Protein AF-A0A3C1E1G6-F1 (afdb_monomer)

Nearest PDB structures (foldseek):
  7a5k-assembly1_a3  TM=2.524E-01  e=1.927E+00  Homo sapiens
  7o9m-assembly1_a  TM=2.468E-01  e=3.480E+00  Homo sapiens
  7a5i-assembly1_a3  TM=3.076E-01  e=9.323E+00  Homo sapiens

Sequence (156 aa):
LATGEAIVTVMNEKGAPTPVAWTRLRAPQGSMSPTPPDRVDASVADSSLLAKYGTAIDNESAREILGRKLEAAAATAAAAETAEQQAEEAKAQQAEYERMLREAKKSQPAASRASARKPAARRAESNPVTDLLGSSAGKSVVSAVVKGIFGTLRRR

Radius of gyration: 47.32 Å; Cα contacts (8 Å, |Δi|>4): 46; chains: 1; bounding box: 102×45×116 Å

Foldseek 3Di:
DPPQWDFDWDADPVRHTDDTDIDGHDDDPDDPDDDDVVVVVVVCVPDPCCVPPVDDDDDDDPVNVVVVVVVVVVVVVVVVVVVVVVVVVVVVVVVVVVVVVVVVVVPPPPDDPDDDDDDDDDPDPDDPVVVLCPDPNNVVVVVVVVCVVPVPPPDD

Secondary structure (DSSP, 8-state):
--SSEEEE--B-TTSPBPPPEEEE-PPP----SPPPHHHHHHHHHT-TTHHHH-S---PPPHHHHHHHHHHHHHHHHHHHHHHHHHHHHHHHHHHHHHHHHHHHHHHS-------------------HHHHHHHSHHHHHHHHHHHHHHHSTT---

Structure (mmCIF, N/CA/C/O backbone):
data_AF-A0A3C1E1G6-F1
#
_entry.id   AF-A0A3C1E1G6-F1
#
loop_
_atom_site.group_PDB
_atom_site.id
_atom_site.type_symbol
_atom_site.label_atom_id
_atom_site.label_alt_id
_atom_site.label_comp_id
_atom_site.label_asym_id
_atom_site.label_entity_id
_atom_site.label_seq_id
_atom_site.pdbx_PDB_ins_code
_atom_site.Cartn_x
_atom_site.Cartn_y
_atom_site.Cartn_z
_atom_site.occupancy
_atom_site.B_iso_or_equiv
_atom_site.auth_seq_id
_atom_site.auth_comp_id
_atom_site.auth_asym_id
_atom_site.auth_atom_id
_atom_site.pdbx_PDB_model_num
ATOM 1 N N . LEU A 1 1 ? 10.911 17.212 -32.684 1.00 55.12 1 LEU A N 1
ATOM 2 C CA . LEU A 1 1 ? 12.162 17.014 -33.452 1.00 55.12 1 LEU A CA 1
ATOM 3 C C . LEU A 1 1 ? 12.331 15.515 -33.682 1.00 55.12 1 LEU A C 1
ATOM 5 O O . LEU A 1 1 ? 12.575 14.798 -32.725 1.00 55.12 1 LEU A O 1
ATOM 9 N N . ALA A 1 2 ? 12.080 15.038 -34.903 1.00 61.69 2 ALA A N 1
ATOM 10 C CA . ALA A 1 2 ? 12.046 13.613 -35.275 1.00 61.69 2 ALA A CA 1
ATOM 11 C C . ALA A 1 2 ? 13.031 13.296 -36.421 1.00 61.69 2 ALA A C 1
ATOM 13 O O . ALA A 1 2 ? 12.825 12.372 -37.196 1.00 61.69 2 ALA A O 1
ATOM 14 N N . THR A 1 3 ? 14.081 14.106 -36.560 1.00 79.56 3 THR A N 1
ATOM 15 C CA . THR A 1 3 ? 15.034 14.063 -37.681 1.00 79.56 3 THR A CA 1
ATOM 16 C C . THR A 1 3 ? 16.239 13.158 -37.425 1.00 79.56 3 THR A C 1
ATOM 18 O O . THR A 1 3 ? 17.024 12.929 -38.335 1.00 79.56 3 THR A O 1
ATOM 21 N N . GLY A 1 4 ? 16.393 12.615 -36.210 1.00 86.00 4 GLY A N 1
ATOM 22 C CA . GLY A 1 4 ? 17.517 11.734 -35.871 1.00 86.00 4 GLY A CA 1
ATOM 23 C C . GLY A 1 4 ? 18.871 12.447 -35.847 1.00 86.00 4 GLY A C 1
ATOM 24 O O . GLY A 1 4 ? 19.903 11.806 -36.013 1.00 86.00 4 GLY A O 1
ATOM 25 N N . GLU A 1 5 ? 18.887 13.763 -35.648 1.00 90.25 5 GLU A N 1
ATOM 26 C CA . GLU A 1 5 ? 20.099 14.581 -35.617 1.00 90.25 5 GLU A CA 1
ATOM 27 C C . GLU A 1 5 ? 20.158 15.397 -34.328 1.00 90.25 5 GLU A C 1
ATOM 29 O O . GLU A 1 5 ? 19.145 15.938 -33.878 1.00 90.25 5 GLU A O 1
ATOM 34 N N . ALA A 1 6 ? 21.349 15.484 -33.740 1.00 89.44 6 ALA A N 1
ATOM 35 C CA . ALA A 1 6 ? 21.613 16.282 -32.554 1.00 89.44 6 ALA A CA 1
ATOM 36 C C . ALA A 1 6 ? 22.991 16.940 -32.620 1.00 89.44 6 ALA A C 1
ATOM 38 O O . ALA A 1 6 ? 23.927 16.430 -33.238 1.00 89.44 6 ALA A O 1
ATOM 39 N N . ILE A 1 7 ? 23.110 18.073 -31.936 1.00 91.56 7 ILE A N 1
ATOM 40 C CA . ILE A 1 7 ? 24.392 18.702 -31.638 1.00 91.56 7 ILE A CA 1
ATOM 41 C C . ILE A 1 7 ? 24.829 18.162 -30.279 1.00 91.56 7 ILE A C 1
ATOM 43 O O . ILE A 1 7 ? 24.142 18.380 -29.282 1.00 91.56 7 ILE A O 1
ATOM 47 N N . VAL A 1 8 ? 25.935 17.420 -30.252 1.00 91.00 8 VAL A N 1
ATOM 48 C CA . VAL A 1 8 ? 26.435 16.744 -29.049 1.00 91.00 8 VAL A CA 1
ATOM 49 C C . VAL A 1 8 ? 27.813 17.295 -28.704 1.00 91.00 8 VAL A C 1
ATOM 51 O O . VAL A 1 8 ? 28.656 17.482 -29.581 1.00 91.00 8 VAL A O 1
ATOM 54 N N . THR A 1 9 ? 28.042 17.550 -27.419 1.00 93.56 9 THR A N 1
ATOM 55 C CA . THR A 1 9 ? 29.371 17.760 -26.842 1.00 93.56 9 THR A CA 1
ATOM 56 C C . THR A 1 9 ? 29.684 16.594 -25.921 1.00 93.56 9 THR A C 1
ATOM 58 O O . THR A 1 9 ? 28.809 16.086 -25.220 1.00 93.56 9 THR A O 1
ATOM 61 N N . VAL A 1 10 ? 30.939 16.159 -25.920 1.00 92.38 10 VAL A N 1
ATOM 62 C CA . VAL A 1 10 ? 31.431 15.154 -24.971 1.00 92.38 10 VAL A CA 1
ATOM 63 C C . VAL A 1 10 ? 32.462 15.780 -24.044 1.00 92.38 10 VAL A C 1
ATOM 65 O O . VAL A 1 10 ? 33.106 16.772 -24.395 1.00 92.38 10 VAL A O 1
ATOM 68 N N . MET A 1 11 ? 32.619 15.220 -22.851 1.00 96.31 11 MET A N 1
ATOM 69 C CA . MET A 1 11 ? 33.680 15.629 -21.932 1.00 96.31 11 MET A CA 1
ATOM 70 C C . MET A 1 11 ? 34.993 14.959 -22.345 1.00 96.31 11 MET A C 1
ATOM 72 O O . MET A 1 11 ? 35.003 13.780 -22.694 1.00 96.31 11 MET A O 1
ATOM 76 N N . ASN A 1 12 ? 36.097 15.703 -22.314 1.00 91.62 12 ASN A N 1
ATOM 77 C CA . ASN A 1 12 ? 37.432 15.123 -22.456 1.00 91.62 12 ASN A CA 1
ATOM 78 C C . ASN A 1 12 ? 37.885 14.454 -21.142 1.00 91.62 12 ASN A C 1
ATOM 80 O O . ASN A 1 12 ? 37.220 14.568 -20.116 1.00 91.62 12 ASN A O 1
ATOM 84 N N . GLU A 1 13 ? 39.038 13.783 -21.147 1.00 92.88 13 GLU A N 1
ATOM 85 C CA . GLU A 1 13 ? 39.576 13.049 -19.981 1.00 92.88 13 GLU A CA 1
ATOM 86 C C . GLU A 1 13 ? 39.809 13.928 -18.742 1.00 92.88 13 GLU A C 1
ATOM 88 O O . GLU A 1 13 ? 39.833 13.440 -17.616 1.00 92.88 13 GLU A O 1
ATOM 93 N N . LYS A 1 14 ? 39.957 15.241 -18.940 1.00 92.19 14 LYS A N 1
ATOM 94 C CA . LYS A 1 14 ? 40.110 16.237 -17.871 1.00 92.19 14 LYS A CA 1
ATOM 95 C C . LYS A 1 14 ? 38.772 16.851 -17.444 1.00 92.19 14 LYS A C 1
ATOM 97 O O . LYS A 1 14 ? 38.753 17.774 -16.636 1.00 92.19 14 LYS A O 1
ATOM 102 N N . GLY A 1 15 ? 37.664 16.374 -18.007 1.00 92.06 15 GLY A N 1
ATOM 103 C CA . GLY A 1 15 ? 36.309 16.828 -17.727 1.00 92.06 15 GLY A CA 1
ATOM 104 C C . GLY A 1 15 ? 35.900 18.138 -18.408 1.00 92.06 15 GLY A C 1
ATOM 105 O O . GLY A 1 15 ? 34.836 18.667 -18.099 1.00 92.06 15 GLY A O 1
ATOM 106 N N . ALA A 1 16 ? 36.694 18.687 -19.329 1.00 94.56 16 ALA A N 1
ATOM 107 C CA . ALA A 1 16 ? 36.304 19.887 -20.070 1.00 94.56 16 ALA A CA 1
ATOM 108 C C . ALA A 1 16 ? 35.422 19.524 -21.283 1.00 94.56 16 ALA A C 1
ATOM 110 O O . ALA A 1 16 ? 35.696 18.524 -21.957 1.00 94.56 16 ALA A O 1
ATOM 111 N N . PRO A 1 17 ? 34.379 20.317 -21.592 1.00 94.56 17 PRO A N 1
ATOM 112 C CA . PRO A 1 17 ? 33.538 20.081 -22.759 1.00 94.56 17 PRO A CA 1
ATOM 113 C C . PRO A 1 17 ? 34.336 20.296 -24.049 1.00 94.56 17 PRO A C 1
ATOM 115 O O . PRO A 1 17 ? 35.055 21.283 -24.207 1.00 94.56 17 PRO A O 1
ATOM 118 N N . THR A 1 18 ? 34.209 19.356 -24.977 1.00 93.06 18 THR A N 1
ATOM 119 C CA . THR A 1 18 ? 34.797 19.446 -26.318 1.00 93.06 18 THR A CA 1
ATOM 120 C C . THR A 1 18 ? 33.934 20.313 -27.244 1.00 93.06 18 THR A C 1
ATOM 122 O O . THR A 1 18 ? 32.743 20.501 -26.971 1.00 93.06 18 THR A O 1
ATOM 125 N N . PRO A 1 19 ? 34.507 20.864 -28.334 1.00 92.75 19 PRO A N 1
ATOM 126 C CA . PRO A 1 19 ? 33.737 21.572 -29.351 1.00 92.75 19 PRO A CA 1
ATOM 127 C C . PRO A 1 19 ? 32.561 20.740 -29.875 1.00 92.75 19 PRO A C 1
ATOM 129 O O . PRO A 1 19 ? 32.649 19.520 -29.997 1.00 92.75 19 PRO A O 1
ATOM 132 N N . VAL A 1 20 ? 31.458 21.419 -30.186 1.00 91.88 20 VAL A N 1
ATOM 133 C CA . VAL A 1 20 ? 30.209 20.801 -30.649 1.00 91.88 20 VAL A CA 1
ATOM 134 C C . VAL A 1 20 ? 30.390 20.023 -31.953 1.00 91.88 20 VAL A C 1
ATOM 136 O O . VAL A 1 20 ? 31.028 20.507 -32.888 1.00 91.88 20 VAL A O 1
ATOM 139 N N . ALA A 1 21 ? 29.768 18.845 -32.038 1.00 91.25 21 ALA A N 1
ATOM 140 C CA . ALA A 1 21 ? 29.745 18.025 -33.245 1.00 91.25 21 ALA A CA 1
ATOM 141 C C . ALA A 1 21 ? 28.309 17.694 -33.677 1.00 91.25 21 ALA A C 1
ATOM 143 O O . ALA A 1 21 ? 27.445 17.372 -32.854 1.00 91.25 21 ALA A O 1
ATOM 144 N N . TRP A 1 22 ? 28.061 17.731 -34.989 1.00 92.00 22 TRP A N 1
ATOM 145 C CA . TRP A 1 22 ? 26.810 17.248 -35.571 1.00 92.00 22 TRP A CA 1
ATOM 146 C C . TRP A 1 22 ? 26.815 15.720 -35.583 1.00 92.00 22 TRP A C 1
ATOM 148 O O . TRP A 1 22 ? 27.689 15.096 -36.184 1.00 92.00 22 TRP A O 1
ATOM 158 N N . THR A 1 23 ? 25.853 15.120 -34.886 1.00 90.50 23 THR A N 1
ATOM 159 C CA . THR A 1 23 ? 25.788 13.676 -34.658 1.00 90.50 23 THR A CA 1
ATOM 160 C C . THR A 1 23 ? 24.427 13.135 -35.076 1.00 90.50 23 THR A C 1
ATOM 162 O O . THR A 1 23 ? 23.387 13.703 -34.738 1.00 90.50 23 THR A O 1
ATOM 165 N N . ARG A 1 24 ? 24.418 11.995 -35.775 1.00 89.94 24 ARG A N 1
ATOM 166 C CA . ARG A 1 24 ? 23.191 11.230 -36.032 1.00 89.94 24 ARG A CA 1
ATOM 167 C C . ARG A 1 24 ? 22.865 10.337 -34.837 1.00 89.94 24 ARG A C 1
ATOM 169 O O . ARG A 1 24 ? 23.712 9.569 -34.389 1.00 89.94 24 ARG A O 1
ATOM 176 N N . LEU A 1 25 ? 21.636 10.424 -34.341 1.00 86.38 25 LEU A N 1
ATOM 177 C CA . LEU A 1 25 ? 21.128 9.654 -33.210 1.00 86.38 25 LEU A CA 1
ATOM 178 C C . LEU A 1 25 ? 20.157 8.569 -33.673 1.00 86.38 25 LEU A C 1
ATOM 180 O O . LEU A 1 25 ? 19.237 8.810 -34.456 1.00 86.38 25 LEU A O 1
ATOM 184 N N . ARG A 1 26 ? 20.329 7.365 -33.125 1.00 86.25 26 ARG A N 1
ATOM 185 C CA . ARG A 1 26 ? 19.365 6.275 -33.283 1.00 86.25 26 ARG A CA 1
ATOM 186 C C . ARG A 1 26 ? 18.113 6.569 -32.455 1.00 86.25 26 ARG A C 1
ATOM 188 O O . ARG A 1 26 ? 18.216 6.971 -31.300 1.00 86.25 26 ARG A O 1
ATOM 195 N N . ALA A 1 27 ? 16.939 6.319 -33.034 1.00 83.38 27 ALA A N 1
ATOM 196 C CA . ALA A 1 27 ? 15.672 6.484 -32.330 1.00 83.38 27 ALA A CA 1
ATOM 197 C C . ALA A 1 27 ? 15.579 5.550 -31.103 1.00 83.38 27 ALA A C 1
ATOM 199 O O . ALA A 1 27 ? 15.975 4.377 -31.199 1.00 83.38 27 ALA A O 1
ATOM 200 N N . PRO A 1 28 ? 15.033 6.035 -29.969 1.00 83.12 28 PRO A N 1
ATOM 201 C CA . PRO A 1 28 ? 14.800 5.200 -28.799 1.00 83.12 28 PRO A CA 1
ATOM 202 C C . PRO A 1 28 ? 13.861 4.048 -29.165 1.00 83.12 28 PRO A C 1
ATOM 204 O O . PRO A 1 28 ? 12.872 4.234 -29.866 1.00 83.12 28 PRO A O 1
ATOM 207 N N . GLN A 1 29 ? 14.198 2.843 -28.709 1.00 83.94 29 GLN A N 1
ATOM 208 C CA . GLN A 1 29 ? 13.382 1.642 -28.934 1.00 83.94 29 GLN A CA 1
ATOM 209 C C . GLN A 1 29 ? 12.339 1.428 -27.825 1.00 83.94 29 GLN A C 1
ATOM 211 O O . GLN A 1 29 ? 11.485 0.556 -27.937 1.00 83.94 29 GLN A O 1
ATOM 216 N N . GLY A 1 30 ? 12.424 2.202 -26.739 1.00 82.94 30 GLY A N 1
ATOM 217 C CA . GLY A 1 30 ? 11.452 2.180 -25.652 1.00 82.94 30 GLY A CA 1
ATOM 218 C C . GLY A 1 30 ? 10.228 3.026 -25.983 1.00 82.94 30 GLY A C 1
ATOM 219 O O . GLY A 1 30 ? 10.354 4.111 -26.550 1.00 82.94 30 GLY A O 1
ATOM 220 N N . SER A 1 31 ? 9.051 2.540 -25.594 1.00 82.75 31 SER A N 1
ATOM 221 C CA . SER A 1 31 ? 7.824 3.333 -25.591 1.00 82.75 31 SER A CA 1
ATOM 222 C C . SER A 1 31 ? 7.592 3.924 -24.202 1.00 82.75 31 SER A C 1
ATOM 224 O O . SER A 1 31 ? 7.805 3.245 -23.202 1.00 82.75 31 SER A O 1
ATOM 226 N N . MET A 1 32 ? 7.131 5.175 -24.153 1.00 84.44 32 MET A N 1
ATOM 227 C CA . MET A 1 32 ? 6.624 5.814 -22.929 1.00 84.44 32 MET A CA 1
ATOM 228 C C . MET A 1 32 ? 5.110 5.609 -22.758 1.00 84.44 32 MET A C 1
ATOM 230 O O . MET A 1 32 ? 4.508 6.165 -21.842 1.00 84.44 32 MET A O 1
ATOM 234 N N . SER A 1 33 ? 4.469 4.857 -23.658 1.00 89.19 33 SER A N 1
ATOM 235 C CA . SER A 1 33 ? 3.050 4.525 -23.546 1.00 89.19 33 SER A CA 1
ATOM 236 C C . SER A 1 33 ? 2.787 3.606 -22.347 1.00 89.19 33 SER A C 1
ATOM 238 O O . SER A 1 33 ? 3.654 2.799 -22.005 1.00 89.19 33 SER A O 1
ATOM 240 N N . PRO A 1 34 ? 1.583 3.671 -21.748 1.00 90.88 34 PRO A N 1
ATOM 241 C CA . PRO A 1 34 ? 1.173 2.717 -20.727 1.00 90.88 34 PRO A CA 1
ATOM 242 C C . PRO A 1 34 ? 1.319 1.273 -21.217 1.00 90.88 34 PRO A C 1
ATOM 244 O O . PRO A 1 34 ? 0.974 0.956 -22.358 1.00 90.88 34 PRO A O 1
ATOM 247 N N . THR A 1 35 ? 1.824 0.401 -20.347 1.00 91.75 35 THR A N 1
ATOM 248 C CA . THR A 1 35 ? 1.942 -1.029 -20.640 1.00 91.75 35 THR A CA 1
ATOM 249 C C . THR A 1 35 ? 0.546 -1.645 -20.804 1.00 91.75 35 THR A C 1
ATOM 251 O O . THR A 1 35 ? -0.318 -1.386 -19.963 1.00 91.75 35 THR A O 1
ATOM 254 N N . PRO A 1 36 ? 0.312 -2.465 -21.846 1.00 94.00 36 PRO A N 1
ATOM 255 C CA . PRO A 1 36 ? -0.937 -3.206 -22.006 1.00 94.00 36 PRO A CA 1
ATOM 256 C C . PRO A 1 36 ? -1.265 -4.068 -20.771 1.00 94.00 36 PRO A C 1
ATOM 258 O O . PRO A 1 36 ? -0.342 -4.632 -20.175 1.00 94.00 36 PRO A O 1
ATOM 261 N N . PRO A 1 37 ? -2.543 -4.180 -20.365 1.00 94.25 37 PRO A N 1
ATOM 262 C CA . PRO A 1 37 ? -2.920 -4.872 -19.129 1.00 94.25 37 PRO A CA 1
ATOM 263 C C . PRO A 1 37 ? -2.539 -6.360 -19.144 1.00 94.25 37 PRO A C 1
ATOM 265 O O . PRO A 1 37 ? -2.017 -6.870 -18.160 1.00 94.25 37 PRO A O 1
ATOM 268 N N . ASP A 1 38 ? -2.665 -7.022 -20.292 1.00 95.75 38 ASP A N 1
ATOM 269 C CA . ASP A 1 38 ? -2.274 -8.418 -20.519 1.00 95.75 38 ASP A CA 1
ATOM 270 C C . ASP A 1 38 ? -0.787 -8.678 -20.231 1.00 95.75 38 ASP A C 1
ATOM 272 O O . ASP A 1 38 ? -0.419 -9.695 -19.640 1.00 95.75 38 ASP A O 1
ATOM 276 N N . ARG A 1 39 ? 0.087 -7.733 -20.598 1.00 93.69 39 ARG A N 1
ATOM 277 C CA . ARG A 1 39 ? 1.522 -7.805 -20.291 1.00 93.69 39 ARG A CA 1
ATOM 278 C C . ARG A 1 39 ? 1.798 -7.651 -18.801 1.00 93.69 39 ARG A C 1
ATOM 280 O O . ARG A 1 39 ? 2.732 -8.277 -18.296 1.00 93.69 39 ARG A O 1
ATOM 287 N N . VAL A 1 40 ? 1.035 -6.800 -18.118 1.00 93.94 40 VAL A N 1
ATOM 288 C CA . VAL A 1 40 ? 1.158 -6.603 -16.669 1.00 93.94 40 VAL A CA 1
ATOM 289 C C . VAL A 1 40 ? 0.746 -7.883 -15.951 1.00 93.94 40 VAL A C 1
ATOM 291 O O . VAL A 1 40 ? 1.533 -8.398 -15.160 1.00 93.94 40 VAL A O 1
ATOM 294 N N . ASP A 1 41 ? -0.407 -8.447 -16.302 1.00 93.56 41 ASP A N 1
ATOM 295 C CA . ASP A 1 41 ? -0.926 -9.675 -15.697 1.00 93.56 41 ASP A CA 1
ATOM 296 C C . ASP A 1 41 ? 0.028 -10.857 -15.900 1.00 93.56 41 ASP A C 1
ATOM 298 O O . ASP A 1 41 ? 0.346 -11.565 -14.945 1.00 93.56 41 ASP A O 1
ATOM 302 N N . ALA A 1 42 ? 0.567 -11.029 -17.112 1.00 95.31 42 ALA A N 1
ATOM 303 C CA . ALA A 1 42 ? 1.560 -12.066 -17.394 1.00 95.31 42 ALA A CA 1
ATOM 304 C C . ALA A 1 42 ? 2.847 -11.887 -16.568 1.00 95.31 42 ALA A C 1
ATOM 306 O O . ALA A 1 42 ? 3.391 -12.858 -16.048 1.00 95.31 42 ALA A O 1
ATOM 307 N N . SER A 1 43 ? 3.314 -10.645 -16.409 1.00 94.50 43 SER A N 1
ATOM 308 C CA . SER A 1 43 ? 4.517 -10.343 -15.617 1.00 94.50 43 SER A CA 1
ATOM 309 C C . SER A 1 43 ? 4.297 -10.593 -14.124 1.00 94.50 43 SER A C 1
ATOM 311 O O . SER A 1 43 ? 5.201 -11.045 -13.424 1.00 94.50 43 SER A O 1
ATOM 313 N N . VAL A 1 44 ? 3.095 -10.299 -13.623 1.00 93.50 44 VAL A N 1
ATOM 314 C CA . VAL A 1 44 ? 2.709 -10.589 -12.238 1.00 93.50 44 VAL A CA 1
ATOM 315 C C . VAL A 1 44 ? 2.603 -12.099 -12.029 1.00 93.50 44 VAL A C 1
ATOM 317 O O . VAL A 1 44 ? 3.143 -12.597 -11.043 1.00 93.50 44 VAL A O 1
ATOM 320 N N . ALA A 1 45 ? 1.984 -12.824 -12.967 1.00 92.44 45 ALA A N 1
ATOM 321 C CA . ALA A 1 45 ? 1.828 -14.278 -12.926 1.00 92.44 45 ALA A CA 1
ATOM 322 C C . ALA A 1 45 ? 3.169 -15.033 -12.875 1.00 92.44 45 ALA A C 1
ATOM 324 O O . ALA A 1 45 ? 3.278 -16.035 -12.171 1.00 92.44 45 ALA A O 1
ATOM 325 N N . ASP A 1 46 ? 4.187 -14.536 -13.582 1.00 96.31 46 ASP A N 1
ATOM 326 C CA . ASP A 1 46 ? 5.539 -15.119 -13.618 1.00 96.31 46 ASP A CA 1
ATOM 327 C C . ASP A 1 46 ? 6.368 -14.826 -12.347 1.00 96.31 46 ASP A C 1
ATOM 329 O O . ASP A 1 46 ? 7.430 -15.405 -12.115 1.00 96.31 46 ASP A O 1
ATOM 333 N N . SER A 1 47 ? 5.896 -13.928 -11.477 1.00 95.69 47 SER A N 1
ATOM 334 C CA . SER A 1 47 ? 6.648 -13.505 -10.297 1.00 95.69 47 SER A CA 1
ATOM 335 C C . SER A 1 47 ? 6.751 -14.607 -9.239 1.00 95.69 47 SER A C 1
ATOM 337 O O . SER A 1 47 ? 5.753 -15.090 -8.704 1.00 95.69 47 SER A O 1
ATOM 339 N N . SER A 1 48 ? 7.976 -14.913 -8.803 1.00 95.69 48 SER A N 1
ATOM 340 C CA . SER A 1 48 ? 8.238 -15.833 -7.683 1.00 95.69 48 SER A CA 1
ATOM 341 C C . SER A 1 48 ? 7.620 -15.375 -6.355 1.00 95.69 48 SER A C 1
ATOM 343 O O . SER A 1 48 ? 7.367 -16.184 -5.461 1.00 95.69 48 SER A O 1
ATOM 345 N N . LEU A 1 49 ? 7.345 -14.075 -6.221 1.00 94.62 49 LEU A N 1
ATOM 346 C CA . LEU A 1 49 ? 6.719 -13.477 -5.044 1.00 94.62 49 LEU A CA 1
ATOM 347 C C . LEU A 1 49 ? 5.203 -13.675 -5.006 1.00 94.62 49 LEU A C 1
ATOM 349 O O . LEU A 1 49 ? 4.603 -13.484 -3.945 1.00 94.62 49 LEU A O 1
ATOM 353 N N . LEU A 1 50 ? 4.584 -14.087 -6.114 1.00 93.62 50 LEU A N 1
ATOM 354 C CA . LEU A 1 50 ? 3.137 -14.268 -6.210 1.00 93.62 50 LEU A CA 1
ATOM 355 C C . LEU A 1 50 ? 2.619 -15.303 -5.208 1.00 93.62 50 LEU A C 1
ATOM 357 O O . LEU A 1 50 ? 1.570 -15.098 -4.604 1.00 93.62 50 LEU A O 1
ATOM 361 N N . ALA A 1 51 ? 3.392 -16.356 -4.932 1.00 91.19 51 ALA A N 1
ATOM 362 C CA . ALA A 1 51 ? 3.020 -17.364 -3.939 1.00 91.19 51 ALA A CA 1
ATOM 363 C C . ALA A 1 51 ? 2.859 -16.786 -2.520 1.00 91.19 51 ALA A C 1
ATOM 365 O O . ALA A 1 51 ? 2.063 -17.292 -1.733 1.00 91.19 51 ALA A O 1
ATOM 366 N N . LYS A 1 52 ? 3.610 -15.728 -2.184 1.00 92.00 52 LYS A N 1
ATOM 367 C CA . LYS A 1 52 ? 3.596 -15.109 -0.850 1.00 92.00 52 LYS A CA 1
ATOM 368 C C . LYS A 1 52 ? 2.729 -13.853 -0.782 1.00 92.00 52 LYS A C 1
ATOM 370 O O . LYS A 1 52 ? 2.098 -13.613 0.241 1.00 92.00 52 LYS A O 1
ATOM 375 N N . TYR A 1 53 ? 2.729 -13.047 -1.841 1.00 92.62 53 TYR A N 1
ATOM 376 C CA . TYR A 1 53 ? 2.124 -11.712 -1.866 1.00 92.62 53 TYR A CA 1
ATOM 377 C C . TYR A 1 53 ? 0.990 -11.563 -2.890 1.00 92.62 53 TYR A C 1
ATOM 379 O O . TYR A 1 53 ? 0.435 -10.479 -3.018 1.00 92.62 53 TYR A O 1
ATOM 387 N N . GLY A 1 54 ? 0.637 -12.619 -3.628 1.00 89.44 54 GLY A N 1
ATOM 388 C CA . GLY A 1 54 ? -0.390 -12.555 -4.674 1.00 89.44 54 GLY A CA 1
ATOM 389 C C . GLY A 1 54 ? -1.824 -12.482 -4.151 1.00 89.44 54 GLY A C 1
ATOM 390 O O . GLY A 1 54 ? -2.721 -12.079 -4.883 1.00 89.44 54 GLY A O 1
ATOM 391 N N . THR A 1 55 ? -2.062 -12.854 -2.891 1.00 90.19 55 THR A N 1
ATOM 392 C CA . THR A 1 55 ? -3.395 -12.751 -2.284 1.00 90.19 55 THR A CA 1
ATOM 393 C C . THR A 1 55 ? -3.574 -11.366 -1.678 1.00 90.19 55 THR A C 1
ATOM 395 O O . THR A 1 55 ? -2.828 -10.983 -0.777 1.00 90.19 55 THR A O 1
ATOM 398 N N . ALA A 1 56 ? -4.573 -10.622 -2.155 1.00 89.81 56 ALA A N 1
ATOM 399 C CA . ALA A 1 56 ? -4.960 -9.357 -1.546 1.00 89.81 56 ALA A CA 1
ATOM 400 C C . ALA A 1 56 ? -5.554 -9.618 -0.154 1.00 89.81 56 ALA A C 1
ATOM 402 O O . ALA A 1 56 ? -6.493 -10.399 -0.010 1.00 89.81 56 ALA A O 1
ATOM 403 N N . ILE A 1 57 ? -4.992 -8.970 0.866 1.00 89.88 57 ILE A N 1
ATOM 404 C CA . ILE A 1 57 ? -5.488 -9.031 2.240 1.00 89.88 57 ILE A CA 1
ATOM 405 C C . ILE A 1 57 ? -6.041 -7.653 2.581 1.00 89.88 57 ILE A C 1
ATOM 407 O O . ILE A 1 57 ? -5.283 -6.685 2.654 1.00 89.88 57 ILE A O 1
ATOM 411 N 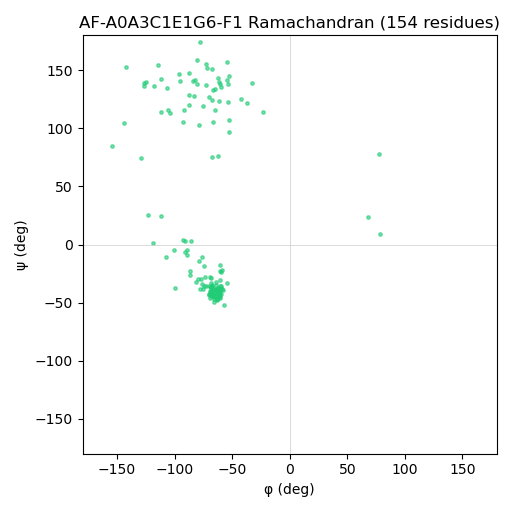N . ASP A 1 58 ? -7.351 -7.585 2.792 1.00 87.06 58 ASP A N 1
ATOM 412 C CA . ASP A 1 58 ? -8.020 -6.390 3.294 1.00 87.06 58 ASP A CA 1
ATOM 413 C C . ASP A 1 58 ? -8.108 -6.476 4.823 1.00 87.06 58 ASP A C 1
ATOM 415 O O . ASP A 1 58 ? -8.840 -7.299 5.373 1.00 87.06 58 ASP A O 1
ATOM 419 N N . ASN A 1 59 ? -7.274 -5.697 5.512 1.00 89.75 59 ASN A N 1
ATOM 420 C CA . ASN A 1 59 ? -7.226 -5.673 6.972 1.00 89.75 59 ASN A CA 1
ATOM 421 C C . ASN A 1 59 ? -8.083 -4.524 7.495 1.00 89.75 59 ASN A C 1
ATOM 423 O O . ASN A 1 59 ? -8.085 -3.445 6.906 1.00 89.75 59 ASN A O 1
ATOM 427 N N . GLU A 1 60 ? -8.712 -4.719 8.658 1.00 90.38 60 GLU A N 1
ATOM 428 C CA . GLU A 1 60 ? -9.486 -3.655 9.300 1.00 90.38 60 GLU A CA 1
ATOM 429 C C . GLU A 1 60 ? -8.646 -2.389 9.466 1.00 90.38 60 GLU A C 1
ATOM 431 O O . GLU A 1 60 ? -7.569 -2.386 10.081 1.00 90.38 60 GLU A O 1
ATOM 436 N N . SER A 1 61 ? -9.149 -1.293 8.903 1.00 92.12 61 SER A N 1
ATOM 437 C CA . SER A 1 61 ? -8.429 -0.031 8.930 1.00 92.12 61 SER A CA 1
ATOM 438 C C . SER A 1 61 ? -8.435 0.567 10.340 1.00 92.12 61 SER A C 1
ATOM 440 O O . SER A 1 61 ? -9.373 0.401 11.124 1.00 92.12 61 SER A O 1
ATOM 442 N N . ALA A 1 62 ? -7.402 1.349 10.675 1.00 91.75 62 ALA A N 1
ATOM 443 C CA . ALA A 1 62 ? -7.362 2.072 11.950 1.00 91.75 62 ALA A CA 1
ATOM 444 C C . ALA A 1 62 ? -8.608 2.956 12.147 1.00 91.75 62 ALA A C 1
ATOM 446 O O . ALA A 1 62 ? -9.091 3.108 13.268 1.00 91.75 62 ALA A O 1
ATOM 447 N N . ARG A 1 63 ? -9.156 3.499 11.051 1.00 90.94 63 ARG A N 1
ATOM 448 C CA . ARG A 1 63 ? -10.398 4.277 11.048 1.00 90.94 63 ARG A CA 1
ATOM 449 C C . ARG A 1 63 ? -11.593 3.437 11.493 1.00 90.94 63 ARG A C 1
ATOM 451 O O . ARG A 1 63 ? -12.361 3.911 12.322 1.00 90.94 63 ARG A O 1
ATOM 458 N N . GLU A 1 64 ? -11.751 2.225 10.970 1.00 92.06 64 GLU A N 1
ATOM 459 C CA . GLU A 1 64 ? -12.845 1.324 11.356 1.00 92.06 64 GLU A CA 1
ATOM 460 C C . GLU A 1 64 ? -12.730 0.896 12.817 1.00 92.06 64 GLU A C 1
ATOM 462 O O . GLU A 1 64 ? -13.708 0.962 13.560 1.00 92.06 64 GLU A O 1
ATOM 467 N N . ILE A 1 65 ? -11.522 0.540 13.260 1.00 93.88 65 ILE A N 1
ATOM 468 C CA . ILE A 1 65 ? -11.268 0.154 14.653 1.00 93.88 65 ILE A CA 1
ATOM 469 C C . ILE A 1 65 ? -11.596 1.315 15.603 1.00 93.88 65 ILE A C 1
ATOM 471 O O . ILE A 1 65 ? -12.230 1.113 16.641 1.00 93.88 65 ILE A O 1
ATOM 475 N N . LEU A 1 66 ? -11.170 2.536 15.268 1.00 93.00 66 LEU A N 1
ATOM 476 C CA . LEU A 1 66 ? -11.455 3.724 16.074 1.00 93.00 66 LEU A CA 1
ATOM 477 C C . LEU A 1 66 ? -12.938 4.101 16.034 1.00 93.00 66 LEU A C 1
ATOM 479 O O . LEU A 1 66 ? -13.493 4.427 17.080 1.00 93.00 66 LEU A O 1
ATOM 483 N N . GLY A 1 67 ? -13.583 4.002 14.871 1.00 95.44 67 GLY A N 1
ATOM 484 C CA . GLY A 1 67 ? -15.020 4.228 14.717 1.00 95.44 67 GLY A CA 1
ATOM 485 C C . GLY A 1 67 ? -15.830 3.314 15.630 1.00 95.44 67 GLY A C 1
ATOM 486 O O . GLY A 1 67 ? -16.576 3.803 16.474 1.00 95.44 67 GLY A O 1
ATOM 487 N N . ARG A 1 68 ? -15.573 2.000 15.579 1.00 93.81 68 ARG A N 1
ATOM 488 C CA . ARG A 1 68 ? -16.240 1.018 16.451 1.00 93.81 68 ARG A CA 1
ATOM 489 C C . ARG A 1 68 ? -16.021 1.299 17.938 1.00 93.81 68 ARG A C 1
ATOM 491 O O . ARG A 1 68 ? -16.935 1.123 18.737 1.00 93.81 68 ARG A O 1
ATOM 498 N N . LYS A 1 69 ? -14.823 1.745 18.335 1.00 93.50 69 LYS A N 1
ATOM 499 C CA . LYS A 1 69 ? -14.537 2.118 19.733 1.00 93.50 69 LYS A CA 1
ATOM 500 C C . LYS A 1 69 ? -15.326 3.347 20.176 1.00 93.50 69 LYS A C 1
ATOM 502 O O . LYS A 1 69 ? -15.817 3.365 21.301 1.00 93.50 69 LYS A O 1
ATOM 507 N N . LEU A 1 70 ? -15.438 4.357 19.317 1.00 94.25 70 LEU A N 1
ATOM 508 C CA . LEU A 1 70 ? -16.213 5.564 19.604 1.00 94.25 70 LEU A CA 1
ATOM 509 C C . LEU A 1 70 ? -17.711 5.263 19.670 1.00 94.25 70 LEU A C 1
ATOM 511 O O . LEU A 1 70 ? -18.374 5.720 20.593 1.00 94.25 70 LEU A O 1
ATOM 515 N N . GLU A 1 71 ? -18.225 4.453 18.747 1.00 93.44 71 GLU A N 1
ATOM 516 C CA . GLU A 1 71 ? -19.618 3.995 18.755 1.00 93.44 71 GLU A CA 1
ATOM 517 C C . GLU A 1 71 ? -19.933 3.188 20.018 1.00 93.44 71 GLU A C 1
ATOM 519 O O . GLU A 1 71 ? -20.933 3.452 20.685 1.00 93.44 71 GLU A O 1
ATOM 524 N N . ALA A 1 72 ? -19.051 2.261 20.403 1.00 92.31 72 ALA A N 1
ATOM 525 C CA . ALA A 1 72 ? -19.196 1.506 21.643 1.00 92.31 72 ALA A CA 1
ATOM 526 C C . ALA A 1 72 ? -19.176 2.425 22.876 1.00 92.31 72 ALA A C 1
ATOM 528 O O . ALA A 1 72 ? -20.017 2.279 23.762 1.00 92.31 72 ALA A O 1
ATOM 529 N N . ALA A 1 73 ? -18.266 3.403 22.920 1.00 91.00 73 ALA A N 1
ATOM 530 C CA . ALA A 1 73 ? -18.204 4.377 24.007 1.00 91.00 73 ALA A CA 1
ATOM 531 C C . ALA A 1 73 ? -19.483 5.231 24.084 1.00 91.00 73 ALA A C 1
ATOM 533 O O . ALA A 1 73 ? -20.054 5.383 25.165 1.00 91.00 73 ALA A O 1
ATOM 534 N N . ALA A 1 74 ? -19.979 5.721 22.946 1.00 91.06 74 ALA A N 1
ATOM 535 C CA . ALA A 1 74 ? -21.219 6.490 22.872 1.00 91.06 74 ALA A CA 1
ATOM 536 C C . ALA 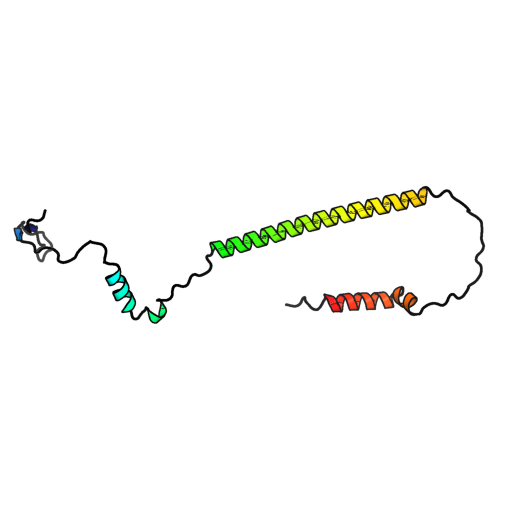A 1 74 ? -22.436 5.662 23.316 1.00 91.06 74 ALA A C 1
ATOM 538 O O . ALA A 1 74 ? -23.258 6.149 24.091 1.00 91.06 74 ALA A O 1
ATOM 539 N N . ALA A 1 75 ? -22.520 4.394 22.904 1.00 90.75 75 ALA A N 1
ATOM 540 C CA . ALA A 1 75 ? -23.583 3.488 23.330 1.00 90.75 75 ALA A CA 1
ATOM 541 C C . ALA A 1 75 ? -23.548 3.230 24.846 1.00 90.75 75 ALA A C 1
ATOM 543 O O . ALA A 1 75 ? -24.593 3.234 25.495 1.00 90.75 75 ALA A O 1
ATOM 544 N N . THR A 1 76 ? -22.358 3.055 25.433 1.00 88.81 76 THR A N 1
ATOM 545 C CA . THR A 1 76 ? -22.230 2.888 26.891 1.00 88.81 76 THR A CA 1
ATOM 546 C C . THR A 1 76 ? -22.591 4.152 27.666 1.00 88.81 76 THR A C 1
ATOM 548 O O . THR A 1 76 ? -23.223 4.048 28.714 1.00 88.81 76 THR A O 1
ATOM 551 N N . ALA A 1 77 ? -22.244 5.333 27.147 1.00 87.62 77 ALA A N 1
ATOM 552 C CA . ALA A 1 77 ? -22.609 6.606 27.762 1.00 87.62 77 ALA A CA 1
ATOM 553 C C . ALA A 1 77 ? -24.131 6.820 27.729 1.00 87.62 77 ALA A C 1
ATOM 555 O O . ALA A 1 77 ? -24.733 7.082 28.766 1.00 87.62 77 ALA A O 1
ATOM 556 N N . ALA A 1 78 ? -24.770 6.586 26.579 1.00 86.50 78 ALA A N 1
ATOM 557 C CA . ALA A 1 78 ? -26.224 6.680 26.448 1.00 86.50 78 ALA A CA 1
ATOM 558 C C . ALA A 1 78 ? -26.965 5.664 27.344 1.00 86.50 78 ALA A C 1
ATOM 560 O O . ALA A 1 78 ? -28.002 5.973 27.935 1.00 86.50 78 ALA A O 1
ATOM 561 N N . ALA A 1 79 ? -26.429 4.448 27.493 1.00 85.44 79 ALA A N 1
ATOM 562 C CA . ALA A 1 79 ? -26.986 3.445 28.400 1.00 85.44 79 ALA A CA 1
ATOM 563 C C . ALA A 1 79 ? -26.846 3.840 29.884 1.00 85.44 79 ALA A C 1
ATOM 565 O O . ALA A 1 79 ? -27.731 3.544 30.683 1.00 85.44 79 ALA A O 1
ATOM 566 N N . ALA A 1 80 ? -25.758 4.519 30.260 1.00 85.25 80 ALA A N 1
ATOM 567 C CA . ALA A 1 80 ? -25.569 5.020 31.620 1.00 85.25 80 ALA A CA 1
ATOM 568 C C . ALA A 1 80 ? -26.537 6.170 31.942 1.00 85.25 80 ALA A C 1
ATOM 570 O O . ALA A 1 80 ? -27.207 6.124 32.971 1.00 85.25 80 ALA A O 1
ATOM 571 N N . GLU A 1 81 ? -26.688 7.140 31.036 1.00 84.81 81 GLU A N 1
ATOM 572 C CA . GLU A 1 81 ? -27.618 8.266 31.212 1.00 84.81 81 GLU A CA 1
ATOM 573 C C . GLU A 1 81 ? -29.076 7.797 31.327 1.00 84.81 81 GLU A C 1
ATOM 575 O O . GLU A 1 81 ? -29.819 8.249 32.198 1.00 84.81 81 GLU A O 1
ATOM 580 N N . THR A 1 82 ? -29.487 6.840 30.491 1.00 85.81 82 THR A N 1
ATOM 581 C CA . THR A 1 82 ? -30.846 6.274 30.557 1.00 85.81 82 THR A CA 1
ATOM 582 C C . THR A 1 82 ? -31.085 5.471 31.837 1.00 85.81 82 THR A C 1
ATOM 584 O O . THR A 1 82 ? -32.179 5.535 32.400 1.00 85.81 82 THR A O 1
ATOM 587 N N . ALA A 1 83 ? -30.076 4.759 32.348 1.00 83.88 83 ALA A N 1
ATOM 588 C CA . ALA A 1 83 ? -30.175 4.053 33.625 1.00 83.88 83 ALA A CA 1
ATOM 589 C C . ALA A 1 83 ? -30.268 5.015 34.824 1.00 83.88 83 ALA A C 1
ATOM 591 O O . ALA A 1 83 ? -31.007 4.742 35.772 1.00 83.88 83 ALA A O 1
ATOM 592 N N . GLU A 1 84 ? -29.556 6.144 34.785 1.00 85.69 84 GLU A N 1
ATOM 593 C CA . GLU A 1 84 ? -29.642 7.184 35.817 1.00 85.69 84 GLU A CA 1
ATOM 594 C C . GLU A 1 84 ? -31.023 7.848 35.830 1.00 85.69 84 GLU A C 1
ATOM 596 O O . GLU A 1 84 ? -31.642 7.931 36.891 1.00 85.69 84 GLU A O 1
ATOM 601 N N . GLN A 1 85 ? -31.561 8.205 34.660 1.00 84.19 85 GLN A N 1
ATOM 602 C CA . GLN A 1 85 ? -32.907 8.778 34.536 1.00 84.19 85 GLN A CA 1
ATOM 603 C C . GLN A 1 85 ? -33.988 7.820 35.056 1.00 84.19 85 GLN A C 1
ATOM 605 O O . GLN A 1 85 ? -34.825 8.209 35.870 1.00 84.19 85 GLN A O 1
ATOM 610 N N . GLN A 1 86 ? -33.925 6.537 34.687 1.00 84.38 86 GLN A N 1
ATOM 611 C CA . GLN A 1 86 ? -34.863 5.529 35.197 1.00 84.38 86 G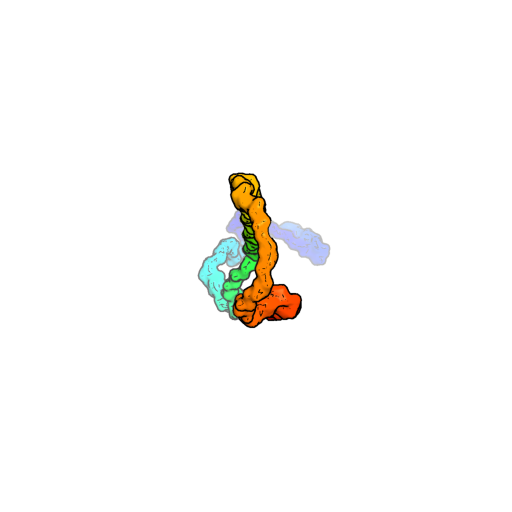LN A CA 1
ATOM 612 C C . GLN A 1 86 ? -34.737 5.323 36.714 1.00 84.38 86 GLN A C 1
ATOM 614 O O . GLN A 1 86 ? -35.736 5.091 37.399 1.00 84.38 86 GLN A O 1
ATOM 619 N N . ALA A 1 87 ? -33.524 5.415 37.266 1.00 84.50 87 ALA A N 1
ATOM 620 C CA . ALA A 1 87 ? -33.307 5.309 38.704 1.00 84.50 87 ALA A CA 1
ATOM 621 C C . ALA A 1 87 ? -33.843 6.532 39.468 1.00 84.50 87 ALA A C 1
ATOM 623 O O . ALA A 1 87 ? -34.338 6.378 40.590 1.00 84.50 87 ALA A O 1
ATOM 624 N N . GLU A 1 88 ? -33.758 7.733 38.895 1.00 85.44 88 GLU A N 1
ATOM 625 C CA . GLU A 1 88 ? -34.349 8.944 39.472 1.00 85.44 88 GLU A CA 1
ATOM 626 C C . GLU A 1 88 ? -35.877 8.925 39.405 1.00 85.44 88 GLU A C 1
ATOM 628 O O . GLU A 1 88 ? -36.530 9.185 40.419 1.00 85.44 88 GLU A O 1
ATOM 633 N N . GLU A 1 89 ? -36.454 8.516 38.276 1.00 86.00 89 GLU A N 1
ATOM 634 C CA . GLU A 1 89 ? -37.903 8.351 38.125 1.00 86.00 89 GLU A CA 1
ATOM 635 C C . GLU A 1 89 ? -38.457 7.297 39.091 1.00 86.00 89 GLU A C 1
ATOM 637 O O . GLU A 1 89 ? -39.456 7.539 39.772 1.00 86.00 89 GLU A O 1
ATOM 642 N N . ALA A 1 90 ? -37.778 6.156 39.240 1.00 84.81 90 ALA A N 1
ATOM 643 C CA . ALA A 1 90 ? -38.175 5.125 40.196 1.00 84.81 90 ALA A CA 1
ATOM 644 C C . ALA A 1 90 ? -38.125 5.631 41.648 1.00 84.81 90 ALA A C 1
ATOM 646 O O . ALA A 1 90 ? -39.019 5.329 42.442 1.00 84.81 90 ALA A O 1
ATOM 647 N N . LYS A 1 91 ? -37.113 6.432 42.011 1.00 87.88 91 LYS A N 1
ATOM 648 C CA . LYS A 1 91 ? -37.025 7.057 43.344 1.00 87.88 91 LYS A CA 1
ATOM 649 C C . LYS A 1 91 ? -38.122 8.098 43.559 1.00 87.88 91 LYS A C 1
ATOM 651 O O . LYS A 1 91 ? -38.692 8.148 44.649 1.00 87.88 91 LYS A O 1
ATOM 656 N N . ALA A 1 92 ? -38.438 8.903 42.54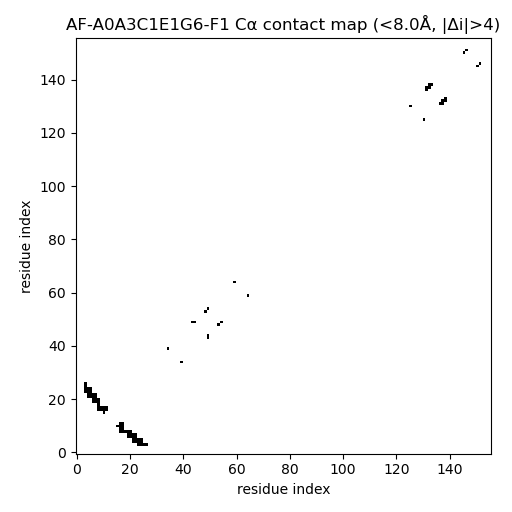5 1.00 86.00 92 ALA A N 1
ATOM 657 C CA . ALA A 1 92 ? -39.514 9.888 42.610 1.00 86.00 92 ALA A CA 1
ATOM 658 C C . ALA A 1 92 ? -40.878 9.206 42.802 1.00 86.00 92 ALA A C 1
ATOM 660 O O . ALA A 1 92 ? -41.609 9.552 43.730 1.00 86.00 92 ALA A O 1
ATOM 661 N N . GLN A 1 93 ? -41.168 8.161 42.022 1.00 84.94 93 GLN A N 1
ATOM 662 C CA . GLN A 1 93 ? -42.395 7.369 42.154 1.00 84.94 93 GLN A CA 1
ATOM 663 C C . GLN A 1 93 ? -42.503 6.689 43.527 1.00 84.94 93 GLN A C 1
ATOM 665 O O . GLN A 1 93 ? -43.571 6.689 44.141 1.00 84.94 93 GLN A O 1
ATOM 670 N N . GLN A 1 94 ? -41.398 6.152 44.056 1.00 83.44 94 GLN A N 1
ATOM 671 C CA . GLN A 1 94 ? -41.368 5.579 45.406 1.00 83.44 94 GLN A CA 1
ATOM 672 C C . GLN A 1 94 ? -41.634 6.633 46.488 1.00 83.44 94 GLN A C 1
ATOM 674 O O . GLN A 1 94 ? -42.396 6.374 47.421 1.00 83.44 94 GLN A O 1
ATOM 679 N N . ALA A 1 95 ? -41.052 7.828 46.357 1.00 87.00 95 ALA A N 1
ATOM 680 C CA . ALA A 1 95 ? -41.271 8.925 47.294 1.00 87.00 95 ALA A CA 1
ATOM 681 C C . ALA A 1 95 ? -42.722 9.439 47.258 1.00 87.00 95 ALA A C 1
ATOM 683 O O . ALA A 1 95 ? -43.291 9.739 48.310 1.00 87.00 95 ALA A O 1
ATOM 684 N N . GLU A 1 96 ? -43.344 9.513 46.079 1.00 86.50 96 GLU A N 1
ATOM 685 C CA . GLU A 1 96 ? -44.761 9.871 45.942 1.00 86.50 96 GLU A CA 1
ATOM 686 C C . GLU A 1 96 ? -45.687 8.804 46.531 1.00 86.50 96 GLU A C 1
ATOM 688 O O . GLU A 1 96 ? -46.603 9.134 47.289 1.00 86.50 96 GLU A O 1
ATOM 693 N N . TYR A 1 97 ? -45.412 7.524 46.271 1.00 83.81 97 TYR A N 1
ATOM 694 C CA . TYR A 1 97 ? -46.162 6.417 46.863 1.00 83.81 97 TYR A CA 1
ATOM 695 C C . TYR A 1 97 ? -46.066 6.414 48.397 1.00 83.81 97 TYR A C 1
ATOM 697 O O . TYR A 1 97 ? -47.071 6.238 49.094 1.00 83.81 97 TYR A O 1
ATOM 705 N N . GLU A 1 98 ? -44.880 6.686 48.953 1.00 87.19 98 GLU A N 1
ATOM 706 C CA . GLU A 1 98 ? -44.698 6.797 50.402 1.00 87.19 98 GLU A CA 1
ATOM 707 C C . GLU A 1 98 ? -45.452 8.003 50.992 1.00 87.19 98 GLU A C 1
ATOM 709 O O . GLU A 1 98 ? -46.043 7.893 52.073 1.00 87.19 98 GLU A O 1
ATOM 714 N N . ARG A 1 99 ? -45.491 9.144 50.287 1.00 86.12 99 ARG A N 1
ATOM 715 C CA . ARG A 1 99 ? -46.285 10.319 50.694 1.00 86.12 99 ARG A CA 1
ATOM 716 C C . ARG A 1 99 ? -47.780 10.006 50.718 1.00 86.12 99 ARG A C 1
ATOM 718 O O . ARG A 1 99 ? -48.417 10.262 51.741 1.00 86.12 99 ARG A O 1
ATOM 725 N N . MET A 1 100 ? -48.309 9.376 49.669 1.00 85.00 100 MET A N 1
ATOM 726 C CA . MET A 1 100 ? -49.717 8.964 49.603 1.00 85.00 100 MET A CA 1
ATOM 727 C C . MET A 1 100 ? -50.086 7.986 50.729 1.00 85.00 100 MET A C 1
ATOM 729 O O . MET A 1 100 ? -51.116 8.147 51.385 1.00 85.00 100 MET A O 1
ATOM 733 N N . LEU A 1 101 ? -49.221 7.011 51.034 1.00 83.88 101 LEU A N 1
ATOM 734 C CA . LEU A 1 101 ? -49.424 6.091 52.162 1.00 83.88 101 LEU A CA 1
ATOM 735 C C . LEU A 1 101 ? -49.424 6.803 53.523 1.00 83.88 101 LEU A C 1
ATOM 737 O O . LEU A 1 101 ? -50.190 6.432 54.419 1.00 83.88 101 LEU A O 1
ATOM 741 N N . ARG A 1 102 ? -48.562 7.811 53.708 1.00 82.12 102 ARG A N 1
ATOM 742 C CA . ARG A 1 102 ? -48.525 8.620 54.938 1.00 82.12 102 ARG A CA 1
ATOM 743 C C . ARG A 1 102 ? -49.779 9.478 55.085 1.00 82.12 102 ARG A C 1
ATOM 745 O O . ARG A 1 102 ? -50.303 9.569 56.194 1.00 82.12 102 ARG A O 1
ATOM 752 N N . GLU A 1 103 ? -50.281 10.060 54.001 1.00 80.38 103 GLU A N 1
ATOM 753 C CA . GLU A 1 103 ? -51.535 10.822 54.007 1.00 80.38 103 GLU A CA 1
ATOM 754 C C . GLU A 1 103 ? -52.746 9.929 54.284 1.00 80.38 103 GLU A C 1
ATOM 756 O O . GLU A 1 103 ? -53.542 10.260 55.163 1.00 80.38 103 GLU A O 1
ATOM 761 N N . ALA A 1 104 ? -52.829 8.753 53.656 1.00 77.50 104 ALA A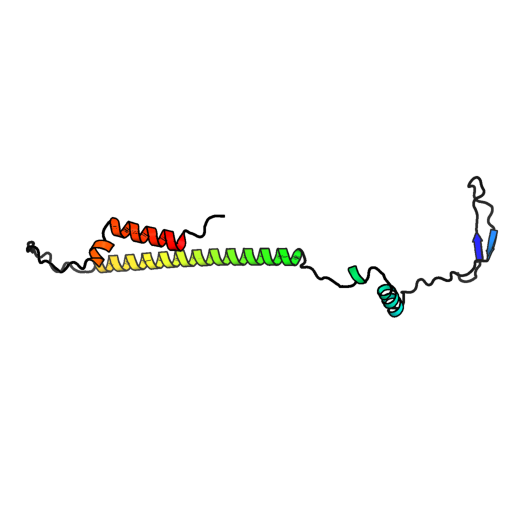 N 1
ATOM 762 C CA . ALA A 1 104 ? -53.881 7.770 53.920 1.00 77.50 104 ALA A CA 1
ATOM 763 C C . ALA A 1 104 ? -53.881 7.274 55.380 1.00 77.50 104 ALA A C 1
ATOM 765 O O . ALA A 1 104 ? -54.937 7.066 55.974 1.00 77.50 104 ALA A O 1
ATOM 766 N N . LYS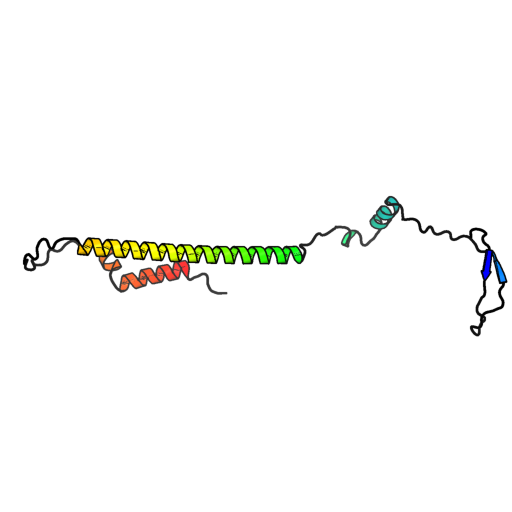 A 1 105 ? -52.702 7.127 56.003 1.00 74.31 105 LYS A N 1
ATOM 767 C CA . LYS A 1 105 ? -52.591 6.818 57.442 1.00 74.31 105 LYS A CA 1
ATOM 768 C C . LYS A 1 105 ? -53.026 7.975 58.343 1.00 74.31 105 LYS A C 1
ATOM 770 O O . LYS A 1 105 ? -53.450 7.729 59.468 1.00 74.31 105 LYS A O 1
ATOM 775 N N . LYS A 1 106 ? -52.897 9.222 57.884 1.00 70.31 106 LYS A N 1
ATOM 776 C CA . LYS A 1 106 ? -53.227 10.429 58.656 1.00 70.31 106 LYS A CA 1
ATOM 777 C C . LYS A 1 106 ? -54.706 10.816 58.537 1.00 70.31 106 LYS A C 1
ATOM 779 O O . LYS A 1 106 ? -55.232 11.440 59.454 1.00 70.31 106 LYS A O 1
ATOM 784 N N . SER A 1 107 ? -55.364 10.437 57.441 1.00 61.44 107 SER A N 1
ATOM 785 C CA . SER A 1 107 ? -56.793 10.664 57.194 1.00 61.44 107 SER A CA 1
ATOM 786 C C . SER A 1 107 ? -57.703 9.546 57.706 1.00 61.44 107 SER A C 1
ATOM 788 O O . SER A 1 107 ? -58.921 9.714 57.684 1.00 61.44 107 SER A O 1
ATOM 790 N N . GLN A 1 108 ? -57.157 8.440 58.230 1.00 54.69 108 GLN A N 1
ATOM 791 C CA . GLN A 1 108 ? -57.959 7.520 59.034 1.00 54.69 108 GLN A CA 1
ATOM 792 C C . GLN A 1 108 ? -58.401 8.241 60.319 1.00 54.69 108 GLN A C 1
ATOM 794 O O . GLN A 1 108 ? -57.550 8.602 61.139 1.00 54.69 108 GLN A O 1
ATOM 799 N N . PRO A 1 109 ? -59.712 8.472 60.527 1.00 44.31 109 PRO A N 1
ATOM 800 C CA . PRO A 1 109 ? -60.187 9.003 61.789 1.00 44.31 109 PRO A CA 1
ATOM 801 C C . PRO A 1 109 ? -59.844 7.989 62.879 1.00 44.31 109 PRO A C 1
ATOM 803 O O . PRO A 1 109 ? -59.896 6.779 62.659 1.00 44.31 109 PRO A O 1
ATOM 806 N N . ALA A 1 110 ? -59.480 8.492 64.056 1.00 49.00 110 ALA A N 1
ATOM 807 C CA . ALA A 1 110 ? -59.213 7.700 65.246 1.00 49.00 110 ALA A CA 1
ATOM 808 C C . ALA A 1 110 ? -60.477 6.941 65.694 1.00 49.00 110 ALA A C 1
ATOM 810 O O . ALA A 1 110 ? -61.135 7.311 66.664 1.00 49.00 110 ALA A O 1
ATOM 811 N N . ALA A 1 111 ? -60.823 5.861 64.999 1.00 44.75 111 ALA A N 1
ATOM 812 C CA . ALA A 1 111 ? -61.781 4.887 65.471 1.00 44.75 111 ALA A CA 1
ATOM 813 C C . ALA A 1 111 ? -61.063 3.980 66.477 1.00 44.75 111 ALA A C 1
ATOM 815 O O . ALA A 1 111 ? -60.301 3.082 66.128 1.00 44.75 111 ALA A O 1
ATOM 816 N N . SER A 1 112 ? -61.352 4.249 67.751 1.00 46.09 112 SER A N 1
ATOM 817 C CA . SER A 1 112 ? -61.082 3.423 68.931 1.00 46.09 112 SER A CA 1
ATOM 818 C C . SER A 1 112 ? -59.645 3.406 69.479 1.00 46.09 112 SER A C 1
ATOM 820 O O . SER A 1 112 ? -58.924 2.414 69.453 1.00 46.09 112 SER A O 1
ATOM 822 N N . ARG A 1 113 ? -59.299 4.478 70.207 1.00 48.97 113 ARG A N 1
ATOM 823 C CA . ARG A 1 113 ? -58.585 4.311 71.486 1.00 48.97 113 ARG A CA 1
ATOM 824 C C . ARG A 1 113 ? -59.542 3.649 72.484 1.00 48.97 113 ARG A C 1
ATOM 826 O O . ARG A 1 113 ? -60.100 4.315 73.349 1.00 48.97 113 ARG A O 1
ATOM 833 N N . ALA A 1 114 ? -59.767 2.350 72.332 1.00 40.72 114 ALA A N 1
ATOM 834 C CA . ALA A 1 114 ? -60.408 1.537 73.352 1.00 40.72 114 ALA A CA 1
ATOM 835 C C . ALA A 1 114 ? -59.331 0.673 74.009 1.00 40.72 114 ALA A C 1
ATOM 837 O O . ALA A 1 114 ? -58.683 -0.155 73.374 1.00 40.72 114 ALA A O 1
ATOM 838 N N . SER A 1 115 ? -59.127 0.943 75.294 1.00 51.41 115 SER A N 1
ATOM 839 C CA . SER A 1 115 ? -58.423 0.103 76.252 1.00 51.41 115 SER A CA 1
ATOM 840 C C . SER A 1 115 ? -58.702 -1.383 76.010 1.00 51.41 115 SER A C 1
ATOM 842 O O . SER A 1 115 ? -59.848 -1.820 76.086 1.00 51.41 115 SER A O 1
ATOM 844 N N . ALA A 1 116 ? -57.654 -2.167 75.772 1.00 43.16 116 ALA A N 1
ATOM 845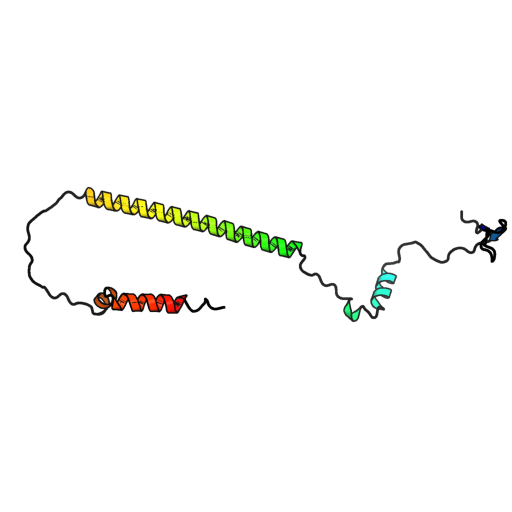 C CA . ALA A 1 116 ? -57.719 -3.613 75.893 1.00 43.16 116 ALA A CA 1
ATOM 846 C C . ALA A 1 116 ? -56.388 -4.126 76.445 1.00 43.16 116 ALA A C 1
ATOM 848 O O . ALA A 1 116 ? -55.357 -4.157 75.774 1.00 43.16 116 ALA A O 1
ATOM 849 N N . ARG A 1 117 ? -56.442 -4.491 77.729 1.00 43.38 117 ARG A N 1
ATOM 850 C CA . ARG A 1 117 ? -55.504 -5.369 78.429 1.00 43.38 117 ARG A CA 1
ATOM 851 C C . ARG A 1 117 ? -54.937 -6.443 77.496 1.00 43.38 117 ARG A C 1
ATOM 853 O O . ARG A 1 117 ? -55.689 -7.086 76.771 1.00 43.38 117 ARG A O 1
ATOM 860 N N . LYS A 1 118 ? -53.635 -6.715 77.634 1.00 43.75 118 LYS A N 1
ATOM 861 C CA . LYS A 1 118 ? -53.024 -7.990 77.232 1.00 43.75 118 LYS A CA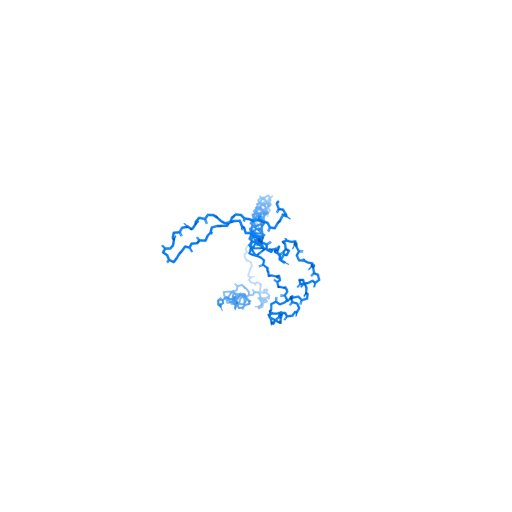 1
ATOM 862 C C . LYS A 1 118 ? -53.936 -9.155 77.649 1.00 43.75 118 LYS A C 1
ATOM 864 O O . LYS A 1 118 ? -54.176 -9.293 78.851 1.00 43.75 118 LYS A O 1
ATOM 869 N N . PRO A 1 119 ? -54.351 -10.047 76.740 1.00 38.66 119 PRO A N 1
ATOM 870 C CA . PRO A 1 119 ? -54.499 -11.434 77.092 1.00 38.66 119 PRO A CA 1
ATOM 871 C C . PRO A 1 119 ? -53.158 -12.139 76.892 1.00 38.66 119 PRO A C 1
ATOM 873 O O . PRO A 1 119 ? -52.332 -11.790 76.046 1.00 38.66 119 PRO A O 1
ATOM 876 N N . ALA A 1 120 ? -52.949 -13.119 77.752 1.00 40.09 120 ALA A N 1
ATOM 877 C CA . ALA A 1 120 ? -51.834 -14.031 77.735 1.00 40.09 120 ALA A CA 1
ATOM 878 C C . ALA A 1 120 ? -51.672 -14.740 76.382 1.00 40.09 120 ALA A C 1
ATOM 880 O O . ALA A 1 120 ? -52.617 -14.898 75.608 1.00 40.09 120 ALA A O 1
ATOM 881 N N . ALA A 1 121 ? -50.436 -15.187 76.173 1.00 48.94 121 ALA A N 1
ATOM 882 C CA . ALA A 1 121 ? -49.988 -16.124 75.161 1.00 48.94 121 ALA A CA 1
ATOM 883 C C . ALA A 1 121 ? -51.097 -17.054 74.639 1.00 48.94 121 ALA A C 1
ATOM 885 O O . ALA A 1 121 ? -51.562 -17.955 75.337 1.00 48.94 121 ALA A O 1
ATOM 886 N N . ARG A 1 122 ? -51.441 -16.887 73.362 1.00 40.91 122 ARG A N 1
ATOM 887 C CA . ARG A 1 122 ? -51.869 -18.007 72.533 1.00 40.91 122 ARG A CA 1
ATOM 888 C C . ARG A 1 122 ? -50.704 -18.346 71.626 1.00 40.91 122 ARG A C 1
ATOM 890 O O . ARG A 1 122 ? -50.288 -17.545 70.797 1.00 40.91 122 ARG A O 1
ATOM 897 N N . ARG A 1 123 ? -50.159 -19.530 71.879 1.00 48.38 123 ARG A N 1
ATOM 898 C CA . ARG A 1 123 ? -49.230 -20.271 71.035 1.00 48.38 123 ARG A CA 1
ATOM 899 C C . ARG A 1 123 ? -49.884 -20.378 69.650 1.00 48.38 123 ARG A C 1
ATOM 901 O O . ARG A 1 123 ? -50.781 -21.189 69.459 1.00 48.38 123 ARG A O 1
ATOM 908 N N . ALA A 1 124 ? -49.519 -19.481 68.744 1.00 45.53 124 ALA A N 1
ATOM 909 C CA . ALA A 1 124 ? -49.736 -19.664 67.319 1.00 45.53 124 ALA A CA 1
ATOM 910 C C . ALA A 1 124 ? -48.513 -20.422 66.814 1.00 45.53 124 ALA A C 1
ATOM 912 O O . ALA A 1 124 ? -47.387 -20.060 67.158 1.00 45.53 124 ALA A O 1
ATOM 913 N N . GLU A 1 125 ? -48.751 -21.515 66.101 1.00 53.56 125 GLU A N 1
ATOM 914 C CA . GLU A 1 125 ? -47.716 -22.410 65.605 1.00 53.56 125 GLU A CA 1
ATOM 915 C C . GLU A 1 125 ? -46.666 -21.620 64.821 1.00 53.56 125 GLU A C 1
ATOM 917 O O . GLU A 1 125 ? -46.897 -21.105 63.727 1.00 53.56 125 GLU A O 1
ATOM 922 N N . SER A 1 126 ? -45.504 -21.471 65.448 1.00 50.59 126 SER A N 1
ATOM 923 C CA . SER A 1 126 ? -44.308 -20.918 64.846 1.00 50.59 126 SER A CA 1
ATOM 924 C C . SER A 1 126 ? -43.852 -21.892 63.769 1.00 50.59 126 SER A C 1
ATOM 926 O O . SER A 1 126 ? -43.316 -22.957 64.079 1.00 50.59 126 SER A O 1
ATOM 928 N N . ASN A 1 127 ? -44.062 -21.535 62.504 1.00 62.38 127 ASN A N 1
ATOM 929 C CA . ASN A 1 127 ? -43.403 -22.236 61.416 1.00 62.38 127 ASN A CA 1
ATOM 930 C C . ASN A 1 127 ? -41.885 -22.055 61.595 1.00 62.38 127 ASN A C 1
ATOM 932 O O . ASN A 1 127 ? -41.412 -20.914 61.621 1.00 62.38 127 ASN A O 1
ATOM 936 N N . PRO A 1 128 ? -41.096 -23.143 61.687 1.00 65.75 128 PRO A N 1
ATOM 937 C CA . PRO A 1 128 ? -39.653 -23.062 61.940 1.00 65.75 128 PRO A CA 1
ATOM 938 C C . PRO A 1 128 ? -38.908 -22.287 60.841 1.00 65.75 128 PRO A C 1
ATOM 940 O O . PRO A 1 128 ? -37.800 -21.803 61.048 1.00 65.75 128 PRO A O 1
ATOM 943 N N . VAL A 1 129 ? -39.545 -22.117 59.679 1.00 61.19 129 VAL A N 1
ATOM 944 C CA . VAL A 1 129 ? -39.018 -21.405 58.514 1.00 61.19 129 VAL A CA 1
ATOM 945 C C . VAL A 1 129 ? -39.048 -19.881 58.695 1.00 61.19 129 VAL A C 1
ATOM 947 O O . VAL A 1 129 ? -38.105 -19.202 58.294 1.00 61.19 129 VAL A O 1
ATOM 950 N N . THR A 1 130 ? -40.090 -19.319 59.317 1.00 66.06 130 THR A N 1
ATOM 951 C CA . THR A 1 130 ? -40.231 -17.856 59.456 1.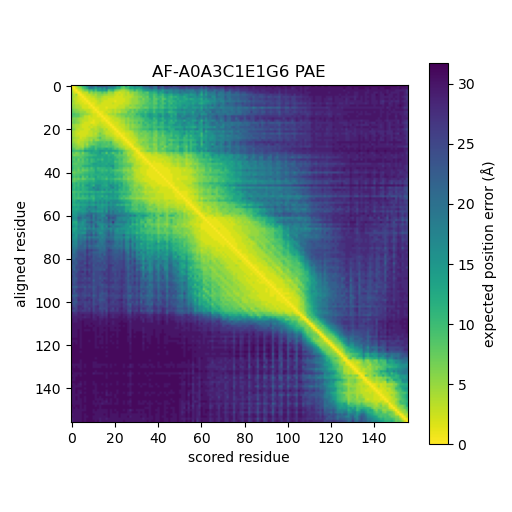00 66.06 130 THR A CA 1
ATOM 952 C C . THR A 1 130 ? -39.375 -17.290 60.587 1.00 66.06 130 THR A C 1
ATOM 954 O O . THR A 1 130 ? -38.899 -16.161 60.484 1.00 66.06 130 THR A O 1
ATOM 957 N N . ASP A 1 131 ? -39.118 -18.087 61.628 1.00 65.25 131 ASP A N 1
ATOM 958 C CA . ASP A 1 131 ? -38.267 -17.691 62.760 1.00 65.25 131 ASP A CA 1
ATOM 959 C C . ASP A 1 131 ? -36.770 -17.735 62.389 1.00 65.25 131 ASP A C 1
ATOM 961 O O . ASP A 1 131 ? -35.986 -16.857 62.761 1.00 65.25 131 ASP A O 1
ATOM 965 N N . LEU A 1 132 ? -36.379 -18.686 61.530 1.00 61.22 132 LEU A N 1
ATOM 966 C CA . LEU A 1 132 ? -35.041 -18.725 60.936 1.00 61.22 132 LEU A CA 1
ATOM 967 C C . LEU A 1 132 ? -34.784 -17.522 60.021 1.00 61.22 132 LEU A C 1
ATOM 969 O O . LEU A 1 132 ? -33.703 -16.942 60.097 1.00 61.22 132 LEU A O 1
ATOM 973 N N . LEU A 1 133 ? -35.777 -17.090 59.236 1.00 66.19 133 LEU A N 1
ATOM 974 C CA . LEU A 1 133 ? -35.657 -15.961 58.303 1.00 66.19 133 LEU A CA 1
ATOM 975 C C . LEU A 1 133 ? -35.510 -14.595 59.009 1.00 66.19 133 LEU A C 1
ATOM 977 O O . LEU A 1 133 ? -34.878 -13.683 58.472 1.00 66.19 133 LEU A O 1
ATOM 981 N N . GLY A 1 134 ? -36.067 -14.452 60.217 1.00 63.16 134 GLY A N 1
ATOM 982 C CA . GLY A 1 134 ? -35.983 -13.229 61.027 1.00 63.16 134 GLY A CA 1
ATOM 983 C C . GLY A 1 134 ? -34.740 -13.131 61.922 1.00 63.16 134 GLY A C 1
ATOM 984 O O . GLY A 1 134 ? -34.329 -12.023 62.286 1.00 63.16 134 GLY A O 1
ATOM 985 N N . SER A 1 135 ? -34.124 -14.267 62.259 1.00 70.56 135 SER A N 1
ATOM 986 C CA . SER A 1 135 ? -32.970 -14.340 63.163 1.00 70.56 135 SER A CA 1
ATOM 987 C C . SER A 1 135 ? -31.664 -13.820 62.534 1.00 70.56 135 SER A C 1
ATOM 989 O O . SER A 1 135 ? -31.465 -13.847 61.316 1.00 70.56 135 SER A O 1
ATOM 991 N N . SER A 1 136 ? -30.719 -13.369 63.367 1.00 64.25 136 SER A N 1
ATOM 992 C CA . SER A 1 136 ? -29.369 -12.965 62.930 1.00 64.25 136 SER A CA 1
ATOM 993 C C . SER A 1 136 ? -28.593 -14.103 62.246 1.00 64.25 136 SER A C 1
ATOM 995 O O . SER A 1 136 ? -27.728 -13.829 61.415 1.00 64.25 136 SER A O 1
ATOM 997 N N . ALA A 1 137 ? -28.949 -15.361 62.532 1.00 65.31 137 ALA A N 1
ATOM 998 C CA . ALA A 1 137 ? -28.400 -16.554 61.893 1.00 65.31 137 ALA A CA 1
ATOM 999 C C . ALA A 1 137 ? -28.971 -16.813 60.481 1.00 65.31 137 ALA A C 1
ATOM 1001 O O . ALA A 1 137 ? -28.259 -17.326 59.626 1.00 65.31 137 ALA A O 1
ATOM 1002 N N . GLY A 1 138 ? -30.213 -16.416 60.180 1.00 66.06 138 GLY A N 1
ATOM 1003 C CA . GLY A 1 138 ? -30.761 -16.513 58.816 1.00 66.06 138 GLY A CA 1
ATOM 1004 C C . GLY A 1 138 ? -30.201 -15.454 57.870 1.00 66.06 138 GLY A C 1
ATOM 1005 O O . GLY A 1 138 ? -29.918 -15.728 56.702 1.00 66.06 138 GLY A O 1
ATOM 1006 N N . LYS A 1 139 ? -29.956 -14.244 58.387 1.00 68.25 139 LYS A N 1
ATOM 1007 C CA . LYS A 1 139 ? -29.371 -13.137 57.609 1.00 68.25 139 LYS A CA 1
ATOM 1008 C C . LYS A 1 139 ? -27.937 -13.437 57.143 1.00 68.25 139 LYS A C 1
ATOM 1010 O O . LYS A 1 139 ? -27.546 -13.018 56.049 1.00 68.25 139 LYS A O 1
ATOM 1015 N N . SER A 1 140 ? -27.156 -14.193 57.919 1.00 67.31 140 SER A N 1
ATOM 1016 C CA . SER A 1 140 ? -25.800 -14.602 57.522 1.00 67.31 140 SER A CA 1
ATOM 1017 C C . SER A 1 140 ? -25.808 -15.668 56.421 1.00 67.31 140 SER A C 1
ATOM 1019 O O . SER A 1 140 ? -24.996 -15.593 55.504 1.00 67.31 140 SER A O 1
ATOM 1021 N N . VAL A 1 141 ? -26.770 -16.595 56.430 1.00 70.19 141 VAL A N 1
ATOM 1022 C CA . VAL A 1 141 ? -26.919 -17.610 55.371 1.00 70.19 141 VAL A CA 1
ATOM 1023 C C . VAL A 1 141 ? -27.374 -16.975 54.052 1.00 70.19 141 VAL A C 1
ATOM 1025 O O . VAL A 1 141 ? -26.801 -17.272 53.006 1.00 70.19 141 VAL A O 1
ATOM 1028 N N . VAL A 1 142 ? -28.322 -16.031 54.080 1.00 71.50 142 VAL A N 1
ATOM 1029 C CA . VAL A 1 142 ? -28.762 -15.313 52.865 1.00 71.50 142 VAL A CA 1
ATOM 1030 C C . VAL A 1 142 ? -27.629 -14.468 52.273 1.00 71.50 142 VAL A C 1
ATOM 1032 O O . VAL A 1 142 ? -27.386 -14.513 51.068 1.00 71.50 142 VAL A O 1
ATOM 1035 N N . SER A 1 143 ? -26.883 -13.738 53.107 1.00 68.94 143 SER A N 1
ATOM 1036 C CA . SER A 1 143 ? -25.743 -12.942 52.629 1.00 68.94 143 SER A CA 1
ATOM 1037 C C . SER A 1 143 ? -24.579 -13.805 52.127 1.00 68.94 143 SER A C 1
ATOM 1039 O O . SER A 1 143 ? -23.929 -13.425 51.153 1.00 68.94 143 SER A O 1
ATOM 1041 N N . ALA A 1 144 ? -24.354 -14.987 52.708 1.00 70.31 144 ALA A N 1
ATOM 1042 C CA . ALA A 1 144 ? -23.371 -15.950 52.215 1.00 70.31 144 ALA A CA 1
ATOM 1043 C C . ALA A 1 144 ? -23.772 -16.553 50.860 1.00 70.31 144 ALA A C 1
ATOM 1045 O O . ALA A 1 144 ? -22.919 -16.690 49.987 1.00 70.31 144 ALA A O 1
ATOM 1046 N N . VAL A 1 145 ? -25.058 -16.845 50.641 1.00 73.69 145 VAL A N 1
ATOM 1047 C CA . VAL A 1 145 ? -25.561 -17.364 49.357 1.00 73.69 145 VAL A CA 1
ATOM 1048 C C . VAL A 1 145 ? -25.507 -16.294 48.266 1.00 73.69 145 VAL A C 1
ATOM 1050 O O . VAL A 1 145 ? -25.024 -16.570 47.171 1.00 73.69 145 VAL A O 1
ATOM 1053 N N . VAL A 1 146 ? -25.890 -15.048 48.563 1.00 69.81 146 VAL A N 1
ATOM 1054 C CA . VAL A 1 146 ? -25.759 -13.934 47.605 1.00 69.81 146 VAL A CA 1
ATOM 1055 C C . VAL A 1 146 ? -24.286 -13.682 47.266 1.00 69.81 146 VAL A C 1
ATOM 1057 O O . VAL A 1 146 ? -23.943 -13.504 46.098 1.00 69.81 146 VAL A O 1
ATOM 1060 N N . LYS A 1 147 ? -23.384 -13.744 48.254 1.00 67.75 147 LYS A N 1
ATOM 1061 C CA . LYS A 1 147 ? -21.942 -13.569 48.021 1.00 67.75 147 LYS A CA 1
ATOM 1062 C C . LYS A 1 147 ? -21.292 -14.779 47.335 1.00 67.75 147 LYS A C 1
ATOM 1064 O O . LYS A 1 147 ? -20.319 -14.594 46.614 1.00 67.75 147 LYS A O 1
ATOM 1069 N N . GLY A 1 148 ? -21.829 -15.985 47.512 1.00 68.62 148 GLY A N 1
ATOM 1070 C CA . GLY A 1 148 ? -21.364 -17.209 46.855 1.00 68.62 148 GLY A CA 1
ATOM 1071 C C . GLY A 1 148 ? -21.832 -17.340 45.404 1.00 68.62 148 GLY A C 1
ATOM 1072 O O . GLY A 1 148 ? -21.049 -17.756 44.556 1.00 68.62 148 GLY A O 1
ATOM 1073 N N . ILE A 1 149 ? -23.071 -16.934 45.106 1.00 67.12 149 ILE A N 1
ATOM 1074 C CA . ILE A 1 149 ? -23.657 -17.019 43.759 1.00 67.12 149 ILE A CA 1
ATOM 1075 C C . ILE A 1 149 ? -23.207 -15.849 42.866 1.00 67.12 149 ILE A C 1
ATOM 1077 O O . ILE A 1 149 ? -23.008 -16.051 41.674 1.00 67.12 149 ILE A O 1
ATOM 1081 N N . PHE A 1 150 ? -22.969 -14.651 43.420 1.00 60.06 150 PHE A N 1
ATOM 1082 C CA . PHE A 1 150 ? -22.538 -13.479 42.634 1.00 60.06 150 PHE A CA 1
ATOM 1083 C C . PHE A 1 150 ? -21.066 -13.066 42.821 1.00 60.06 150 PHE A C 1
ATOM 1085 O O . PHE A 1 150 ? -20.569 -12.221 42.080 1.00 60.06 150 PHE A O 1
ATOM 1092 N N . GLY A 1 151 ? -20.343 -13.611 43.805 1.00 57.75 151 GLY A N 1
ATOM 1093 C CA . GLY A 1 151 ? -19.009 -13.118 44.186 1.00 57.75 151 GLY A CA 1
ATOM 1094 C C . GLY A 1 151 ? -17.812 -13.908 43.654 1.00 57.75 151 GLY A C 1
ATOM 1095 O O . GLY A 1 151 ? -16.677 -13.482 43.868 1.00 57.75 151 GLY A O 1
ATOM 1096 N N . THR A 1 152 ? -18.013 -15.033 42.968 1.00 58.22 152 THR A N 1
ATOM 1097 C CA . THR A 1 152 ? -16.913 -15.897 42.493 1.00 58.22 152 THR A CA 1
ATOM 1098 C C . THR A 1 152 ? -16.329 -15.490 41.136 1.00 58.22 152 THR A C 1
ATOM 1100 O O . THR A 1 152 ? -15.385 -16.124 40.675 1.00 58.22 152 THR A O 1
ATOM 1103 N N . LEU A 1 153 ? -16.794 -14.387 40.532 1.00 52.69 153 LEU A N 1
ATOM 1104 C CA . LEU A 1 153 ? -16.340 -13.923 39.212 1.00 52.69 153 LEU A CA 1
ATOM 1105 C C . LEU A 1 153 ? -15.535 -12.609 39.224 1.00 52.69 153 LEU A C 1
ATOM 1107 O O . LEU A 1 153 ? -15.470 -11.910 38.218 1.00 52.69 153 LEU A O 1
ATOM 1111 N N . ARG A 1 154 ? -14.891 -12.250 40.344 1.00 58.81 154 ARG A N 1
ATOM 1112 C CA . ARG A 1 154 ? -13.916 -11.142 40.369 1.00 58.81 154 ARG A CA 1
ATOM 1113 C C . ARG A 1 154 ? -12.605 -11.568 41.022 1.00 58.81 154 ARG A C 1
ATOM 1115 O O . ARG A 1 154 ? -12.297 -11.201 42.154 1.00 58.81 154 ARG A O 1
ATOM 1122 N N . ARG A 1 155 ? -11.830 -12.355 40.273 1.00 51.00 155 ARG A N 1
ATOM 1123 C CA . ARG A 1 155 ? -10.382 -12.529 40.462 1.00 51.00 155 ARG A CA 1
ATOM 1124 C C . ARG A 1 155 ? -9.713 -12.935 39.145 1.00 51.00 155 ARG A C 1
ATOM 1126 O O . ARG A 1 155 ? -9.509 -14.116 38.886 1.00 51.00 155 ARG A O 1
ATOM 1133 N N . ARG A 1 156 ? -9.379 -11.935 38.337 1.00 46.72 156 ARG A N 1
ATOM 1134 C CA . ARG A 1 156 ? -8.095 -11.729 37.653 1.00 46.72 156 ARG A CA 1
ATOM 1135 C C . ARG A 1 156 ? -8.130 -10.365 36.983 1.00 46.72 156 ARG A C 1
ATOM 1137 O O . ARG A 1 156 ? -9.220 -10.002 36.494 1.00 46.72 156 ARG A O 1
#

Solvent-accessible surface area (backbone atoms only — not comparable to full-atom values): 10013 Å² total; per-residue (Å²): 141,88,80,46,67,44,82,48,66,52,66,46,100,86,66,49,76,44,80,79,40,88,39,80,47,81,79,79,89,73,78,92,66,83,78,57,67,71,60,51,53,53,54,52,71,70,36,85,57,36,86,79,65,61,70,88,78,90,69,89,45,72,67,57,58,51,48,53,50,51,52,51,50,51,53,52,50,54,52,49,54,53,51,50,51,53,52,49,51,53,50,49,53,49,54,51,52,52,49,51,53,52,50,58,65,66,67,54,73,88,81,69,95,64,91,72,80,85,76,77,90,74,89,66,86,75,54,72,67,62,57,41,62,72,34,79,72,32,52,51,54,53,52,48,49,53,46,59,76,71,52,79,84,79,86,130

Mean predicted aligned error: 19.66 Å

pLDDT: mean 78.55, std 16.59, range [38.66, 96.31]